Protein AF-A0A820KYX3-F1 (afdb_monomer_lite)

Organism: NCBI:txid392030

pLDDT: mean 85.4, std 8.9, range [56.41, 93.69]

Sequence (95 aa):
MKQWKSPQSCNSDEVINNIAYNNETLALIIENETNNKKRIEIRSLSTFDPLWSTSFNAAYHFTPWNNRVCVLKYNEWLVIDYGDSRLFHVSKDGQ

Foldseek 3Di:
DPDDDDDDDDDPQKDWLEWDDDDQKIWTWIAGPPQQKIKIFIAGNVPRHTQEMDMDHFAPPPPSNQWYWDADPPQWIWTARVRVRDIDIQHNNRD

Secondary structure (DSSP, 8-state):
--PPPPPP---TTEEEEEEEEETTEEEEEEEETTTTEEEEEEEETTT--EEEEEEEEPPS---TT--EEEEPGGG-EEEEETTTTEEEEE-TT--

Radius of gyration: 13.75 Å; chains: 1; bounding box: 30×38×38 Å

Structure (mmCIF, N/CA/C/O backbone):
data_AF-A0A820KYX3-F1
#
_entry.id   AF-A0A820KYX3-F1
#
loop_
_atom_site.group_PDB
_atom_site.id
_atom_site.type_symbol
_atom_site.label_atom_id
_atom_site.label_alt_id
_atom_site.label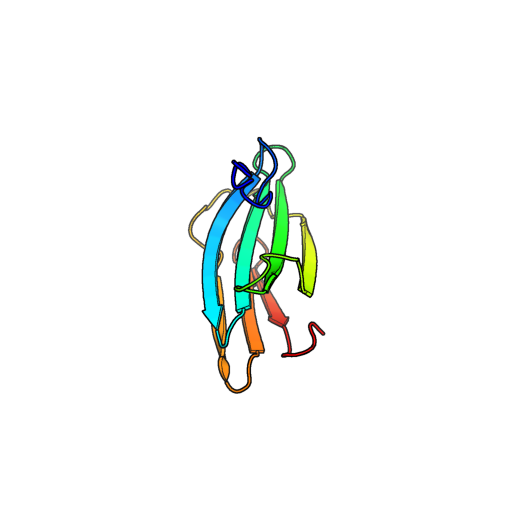_comp_id
_atom_site.label_asym_id
_atom_site.label_entity_id
_atom_site.label_seq_id
_atom_site.pdbx_PDB_ins_code
_atom_site.Cartn_x
_atom_site.Cartn_y
_atom_site.Cartn_z
_atom_site.occupancy
_atom_site.B_iso_or_equiv
_atom_site.auth_seq_id
_atom_site.auth_comp_id
_atom_site.auth_asym_id
_atom_site.auth_atom_id
_atom_site.pdbx_PDB_model_num
ATOM 1 N N . MET A 1 1 ? 0.569 26.654 21.664 1.00 58.22 1 MET A N 1
ATOM 2 C CA . MET A 1 1 ? -0.286 25.872 20.741 1.00 58.22 1 MET A CA 1
ATOM 3 C C . MET A 1 1 ? 0.485 24.633 20.311 1.00 58.22 1 MET A C 1
ATOM 5 O O . MET A 1 1 ? 1.654 24.777 19.976 1.00 58.22 1 MET A O 1
ATOM 9 N N . LYS A 1 2 ? -0.113 23.435 20.348 1.00 75.94 2 LYS A N 1
ATOM 10 C CA . LYS A 1 2 ? 0.481 22.247 19.709 1.00 75.94 2 LYS A CA 1
ATOM 11 C C . LYS A 1 2 ? 0.245 22.376 18.206 1.00 75.94 2 LYS A C 1
ATOM 13 O O . LYS A 1 2 ? -0.902 22.390 17.776 1.00 75.94 2 LYS A O 1
ATOM 18 N N . GLN A 1 3 ? 1.313 22.518 17.432 1.00 81.25 3 GLN A N 1
ATOM 19 C CA . GLN A 1 3 ? 1.225 22.495 15.978 1.00 81.25 3 GLN A CA 1
ATOM 20 C C . GLN A 1 3 ? 0.920 21.059 15.546 1.00 81.25 3 GLN A C 1
ATOM 22 O O . GLN A 1 3 ? 1.627 20.132 15.948 1.00 81.25 3 GLN A O 1
ATOM 27 N N . TRP A 1 4 ? -0.156 20.870 14.784 1.00 77.50 4 TRP A N 1
ATOM 28 C CA . TRP A 1 4 ? -0.459 19.572 14.196 1.00 77.50 4 TRP A CA 1
ATOM 29 C C . TRP A 1 4 ? 0.666 19.204 13.223 1.00 77.50 4 TRP A C 1
ATOM 31 O O . TRP A 1 4 ? 1.023 20.001 12.354 1.00 77.50 4 TRP A O 1
ATOM 41 N N . LYS A 1 5 ? 1.260 18.025 13.413 1.00 78.38 5 LYS A N 1
ATOM 42 C CA . LYS A 1 5 ? 2.246 17.458 12.493 1.00 78.38 5 LYS A CA 1
ATOM 43 C C . LYS A 1 5 ? 1.528 16.411 11.662 1.00 78.38 5 LYS A C 1
ATOM 45 O O . LYS A 1 5 ? 1.001 15.460 12.235 1.00 78.38 5 LYS A O 1
ATOM 50 N N . SER A 1 6 ? 1.517 16.595 10.343 1.00 78.31 6 SER A N 1
ATOM 51 C CA . SER A 1 6 ? 1.009 15.557 9.451 1.00 78.31 6 SER A CA 1
ATOM 52 C C . SER A 1 6 ? 1.826 14.288 9.666 1.00 78.31 6 SER A C 1
ATOM 54 O O . SER A 1 6 ? 3.059 14.374 9.678 1.00 78.31 6 SER A O 1
ATOM 56 N N . PRO A 1 7 ? 1.182 13.126 9.829 1.00 80.88 7 PRO A N 1
ATOM 57 C CA . PRO A 1 7 ? 1.905 11.871 9.794 1.00 80.88 7 PRO A CA 1
ATOM 58 C C . PRO A 1 7 ? 2.561 11.721 8.416 1.00 80.88 7 PRO A C 1
ATOM 60 O O . PRO A 1 7 ? 2.006 12.141 7.395 1.00 80.88 7 PRO A O 1
ATOM 63 N N . GLN A 1 8 ? 3.779 11.183 8.394 1.00 83.25 8 GLN A N 1
ATOM 64 C CA . GLN A 1 8 ? 4.525 11.002 7.154 1.00 83.25 8 GLN A CA 1
ATOM 65 C C . GLN A 1 8 ? 3.899 9.850 6.353 1.00 83.25 8 GLN A C 1
ATOM 67 O O . GLN A 1 8 ? 3.814 8.712 6.825 1.00 83.25 8 GLN A O 1
ATOM 72 N N . SER A 1 9 ? 3.421 10.155 5.148 1.00 83.31 9 SER A N 1
ATOM 73 C CA . SER A 1 9 ? 2.837 9.183 4.215 1.00 83.31 9 SER A CA 1
ATOM 74 C C . SER A 1 9 ? 3.873 8.639 3.231 1.00 83.31 9 SER A C 1
ATOM 76 O O . SER A 1 9 ? 3.952 7.430 3.043 1.00 83.31 9 SER A O 1
ATOM 78 N N . CYS A 1 10 ? 4.686 9.525 2.654 1.00 89.94 10 CYS A N 1
ATOM 79 C CA . CYS A 1 10 ? 5.629 9.230 1.579 1.00 89.94 10 CYS A CA 1
ATOM 80 C C . CYS A 1 10 ? 6.992 9.878 1.839 1.00 89.94 10 CYS A C 1
ATOM 82 O O . CYS A 1 10 ? 7.091 10.919 2.500 1.00 89.94 10 CYS A O 1
ATOM 84 N N . ASN A 1 11 ? 8.040 9.263 1.299 1.00 89.81 11 ASN A N 1
ATOM 85 C CA . ASN A 1 11 ? 9.323 9.923 1.071 1.00 89.81 11 ASN A CA 1
ATOM 86 C C . ASN A 1 11 ? 9.240 10.887 -0.125 1.00 89.81 11 ASN A C 1
ATOM 88 O O . ASN A 1 11 ? 8.254 10.911 -0.855 1.00 89.81 11 ASN A O 1
ATOM 92 N N . SER A 1 12 ? 10.272 11.709 -0.321 1.00 89.62 12 SER A N 1
ATOM 93 C CA . SER A 1 12 ? 10.302 12.735 -1.377 1.00 8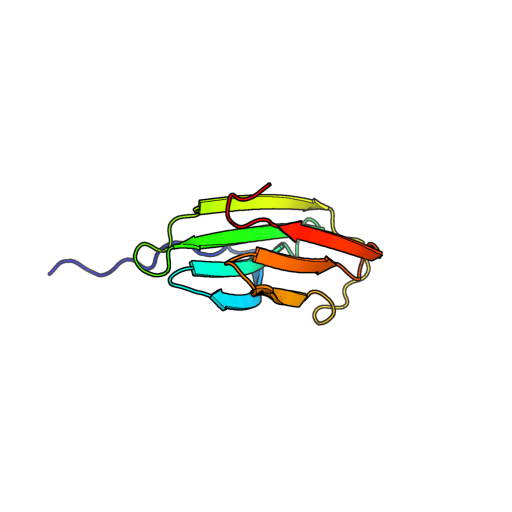9.62 12 SER A CA 1
ATOM 94 C C . SER A 1 12 ? 10.236 12.186 -2.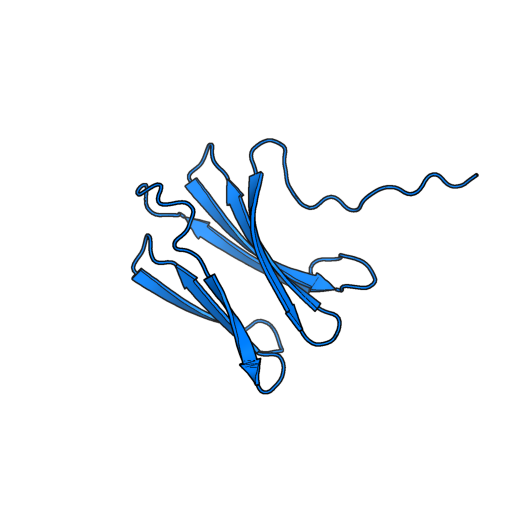805 1.00 89.62 12 SER A C 1
ATOM 96 O O . SER A 1 12 ? 9.918 12.928 -3.726 1.00 89.62 12 SER A O 1
ATOM 98 N N . ASP A 1 13 ? 10.584 10.916 -2.982 1.00 90.19 13 ASP A N 1
ATOM 99 C CA . ASP A 1 13 ? 10.594 10.166 -4.238 1.00 90.19 13 ASP A CA 1
ATOM 100 C C . ASP A 1 13 ? 9.425 9.173 -4.348 1.00 90.19 13 ASP A C 1
ATOM 102 O O . ASP A 1 13 ? 9.410 8.326 -5.242 1.00 90.19 13 ASP A O 1
ATOM 106 N N . GLU A 1 14 ? 8.466 9.259 -3.422 1.00 91.00 14 GLU A N 1
ATOM 107 C CA . GLU A 1 14 ? 7.302 8.388 -3.347 1.00 91.00 14 GLU A CA 1
ATOM 108 C C . GLU A 1 14 ? 6.004 9.142 -3.665 1.00 91.00 14 GLU A C 1
ATOM 110 O O . GLU A 1 14 ? 5.782 10.266 -3.211 1.00 91.00 14 GLU A O 1
ATOM 115 N N . VAL A 1 15 ? 5.106 8.476 -4.388 1.00 89.69 15 VAL A N 1
ATOM 116 C CA . VAL A 1 15 ? 3.774 8.978 -4.744 1.00 89.69 15 VAL A CA 1
ATOM 117 C C . VAL A 1 15 ? 2.701 7.964 -4.363 1.00 89.69 15 VAL A C 1
ATOM 119 O O . VAL A 1 15 ? 2.913 6.755 -4.442 1.00 89.69 15 VAL A O 1
ATOM 122 N N . ILE A 1 16 ? 1.529 8.446 -3.946 1.00 90.88 16 ILE A N 1
ATOM 123 C CA . ILE A 1 16 ? 0.370 7.584 -3.688 1.00 90.88 16 ILE A CA 1
ATOM 124 C C . ILE A 1 16 ? -0.446 7.471 -4.975 1.00 90.88 16 ILE A C 1
ATOM 126 O O . ILE A 1 16 ? -1.112 8.426 -5.372 1.00 90.88 16 ILE A O 1
ATOM 130 N N . ASN A 1 17 ? -0.442 6.293 -5.593 1.00 87.50 17 ASN A N 1
ATOM 131 C CA . ASN A 1 17 ? -1.156 6.044 -6.848 1.00 87.50 17 ASN A CA 1
ATOM 132 C C . ASN A 1 17 ? -2.575 5.510 -6.641 1.00 87.50 17 ASN A C 1
ATOM 134 O O . ASN A 1 17 ? -3.417 5.596 -7.539 1.00 87.50 17 ASN A O 1
ATOM 138 N N . ASN A 1 18 ? -2.870 4.949 -5.467 1.00 89.75 18 ASN A N 1
ATOM 139 C CA . ASN A 1 18 ? -4.212 4.481 -5.149 1.00 89.75 18 ASN A CA 1
ATOM 140 C C . ASN A 1 18 ? -4.510 4.556 -3.652 1.00 89.75 18 ASN A C 1
ATOM 142 O O . ASN A 1 18 ? -3.628 4.297 -2.832 1.00 89.75 18 ASN A O 1
ATOM 146 N N . ILE A 1 19 ? -5.760 4.884 -3.320 1.00 91.94 19 ILE A N 1
ATOM 147 C CA . ILE A 1 19 ? -6.280 4.949 -1.953 1.00 91.94 19 ILE A CA 1
ATOM 148 C C . ILE A 1 19 ? -7.661 4.303 -1.938 1.00 91.94 19 ILE A C 1
ATOM 150 O O . ILE A 1 19 ? -8.517 4.657 -2.752 1.00 91.94 19 ILE A O 1
ATOM 154 N N . ALA A 1 20 ? -7.899 3.413 -0.980 1.00 92.56 20 ALA A N 1
ATOM 155 C CA . ALA A 1 20 ? -9.224 2.879 -0.693 1.00 92.56 20 ALA A CA 1
ATOM 156 C C . ALA A 1 20 ? -9.493 2.885 0.816 1.00 92.56 20 ALA A C 1
ATOM 158 O O . ALA A 1 20 ? -8.622 2.544 1.612 1.00 92.56 20 ALA A O 1
ATOM 159 N N . TYR A 1 21 ? -10.708 3.271 1.208 1.00 92.88 21 TYR A N 1
ATOM 160 C CA . TYR A 1 21 ? -11.164 3.250 2.599 1.00 92.88 21 TYR A CA 1
ATOM 161 C C . TYR A 1 21 ? -12.011 2.011 2.873 1.00 92.88 21 TYR A C 1
ATOM 163 O O . TYR A 1 21 ? -12.858 1.643 2.057 1.00 92.88 21 TYR A O 1
ATOM 171 N N . ASN A 1 22 ? -11.823 1.421 4.051 1.00 92.25 22 ASN A N 1
ATOM 172 C CA . ASN A 1 22 ? -12.701 0.390 4.576 1.00 92.25 22 ASN A CA 1
ATOM 173 C C . ASN A 1 22 ? -12.625 0.334 6.103 1.00 92.25 22 ASN A C 1
ATOM 175 O O . ASN A 1 22 ? -11.544 0.135 6.652 1.00 92.25 22 ASN A O 1
ATOM 179 N N . ASN A 1 23 ? -13.769 0.471 6.775 1.00 92.00 23 ASN A N 1
ATOM 180 C CA . ASN A 1 23 ? -13.939 0.213 8.207 1.00 92.00 23 ASN A CA 1
ATOM 181 C C . ASN A 1 23 ? -12.776 0.725 9.087 1.00 92.00 23 ASN A C 1
ATOM 183 O O . ASN A 1 23 ? -12.059 -0.061 9.705 1.00 92.00 23 ASN A O 1
ATOM 187 N N . GLU A 1 24 ? -12.578 2.047 9.109 1.00 93.69 24 GLU A N 1
ATOM 188 C CA . GLU A 1 24 ? -11.521 2.732 9.878 1.00 93.69 24 GLU A CA 1
ATOM 189 C C . GLU A 1 24 ? -10.078 2.432 9.451 1.00 93.69 24 GLU A C 1
ATOM 191 O O . GLU A 1 24 ? -9.130 2.751 10.171 1.00 93.69 24 GLU A O 1
ATOM 196 N N . THR A 1 25 ? -9.887 1.880 8.255 1.00 92.88 25 THR A N 1
ATOM 197 C CA . THR A 1 25 ? -8.566 1.660 7.664 1.00 92.88 25 THR A CA 1
ATOM 198 C C . THR A 1 25 ? -8.474 2.223 6.249 1.00 92.88 25 THR A C 1
ATOM 200 O O . THR A 1 25 ? -9.475 2.367 5.540 1.00 92.88 25 THR A O 1
ATOM 203 N N . LEU A 1 26 ? -7.255 2.573 5.848 1.00 92.94 26 LEU A N 1
ATOM 204 C CA . LEU A 1 26 ? -6.911 3.046 4.513 1.00 92.94 26 LEU A CA 1
ATOM 205 C C . LEU A 1 26 ? -5.897 2.094 3.894 1.00 92.94 26 LEU A C 1
ATOM 207 O O . LEU A 1 26 ? -4.825 1.898 4.460 1.00 92.94 26 LEU A O 1
ATOM 211 N N . ALA A 1 27 ? -6.209 1.556 2.722 1.00 92.25 27 ALA A N 1
ATOM 212 C CA . ALA A 1 27 ? -5.237 0.870 1.891 1.00 92.25 27 ALA A CA 1
ATOM 213 C C . ALA A 1 27 ? -4.616 1.861 0.903 1.00 92.25 27 ALA A C 1
ATOM 215 O O . ALA A 1 27 ? -5.332 2.586 0.207 1.00 92.25 27 ALA A O 1
ATOM 216 N N . LEU A 1 28 ? -3.288 1.886 0.848 1.00 92.69 28 LEU A N 1
ATOM 217 C CA . LEU A 1 28 ? -2.485 2.777 0.022 1.00 92.69 28 LEU A CA 1
ATOM 218 C C . LEU A 1 28 ? -1.591 1.946 -0.897 1.00 92.69 28 LEU A C 1
ATOM 220 O O . LEU A 1 28 ? -0.947 0.999 -0.444 1.00 92.69 28 LEU A O 1
ATOM 224 N N . ILE A 1 29 ? -1.511 2.335 -2.167 1.00 91.31 29 ILE A N 1
ATOM 225 C CA . ILE A 1 29 ? -0.450 1.890 -3.077 1.00 91.31 29 ILE A CA 1
ATOM 226 C C . ILE A 1 29 ? 0.505 3.064 -3.258 1.00 91.31 29 ILE A C 1
ATOM 228 O O . ILE A 1 29 ? 0.122 4.095 -3.813 1.00 91.31 29 ILE A O 1
ATOM 232 N N . ILE A 1 30 ? 1.727 2.895 -2.764 1.00 91.62 30 ILE A N 1
ATOM 233 C CA . ILE A 1 30 ? 2.801 3.882 -2.794 1.00 91.62 30 ILE A CA 1
ATOM 234 C C . ILE A 1 30 ? 3.858 3.398 -3.780 1.00 91.62 30 ILE A C 1
ATOM 236 O O . ILE A 1 30 ? 4.302 2.251 -3.707 1.00 91.62 30 ILE A O 1
ATOM 240 N N . GLU A 1 31 ? 4.274 4.260 -4.694 1.00 89.12 31 GLU A N 1
ATOM 241 C CA . GLU A 1 31 ? 5.293 3.946 -5.691 1.00 89.12 31 GLU A CA 1
ATOM 242 C C . GLU A 1 31 ? 6.484 4.866 -5.531 1.00 89.12 31 GLU A C 1
ATOM 244 O O . GLU A 1 31 ? 6.318 6.059 -5.306 1.00 89.12 31 GLU A O 1
ATOM 249 N N . ASN A 1 32 ? 7.677 4.300 -5.653 1.00 89.44 32 ASN A N 1
ATOM 250 C CA . ASN A 1 32 ? 8.921 5.037 -5.665 1.00 89.44 32 ASN A CA 1
ATOM 251 C C . ASN A 1 32 ? 9.406 5.185 -7.108 1.00 89.44 32 ASN A C 1
ATOM 253 O O . ASN A 1 32 ? 9.760 4.198 -7.762 1.00 89.44 32 ASN A O 1
ATOM 257 N N . GLU A 1 33 ? 9.445 6.425 -7.587 1.00 81.38 33 GLU A N 1
ATOM 258 C CA . GLU A 1 33 ? 9.758 6.736 -8.984 1.00 81.38 33 GLU A CA 1
ATOM 259 C C . GLU A 1 33 ? 11.245 6.545 -9.322 1.00 81.38 33 GLU A C 1
ATOM 261 O O . GLU A 1 33 ? 11.601 6.397 -10.489 1.00 81.38 33 GLU A O 1
ATOM 266 N N . THR A 1 34 ? 12.129 6.523 -8.319 1.00 86.12 34 THR A N 1
ATOM 267 C CA . THR A 1 34 ? 13.583 6.465 -8.545 1.00 86.12 34 THR A CA 1
ATOM 268 C C . THR A 1 34 ? 14.127 5.044 -8.591 1.00 86.12 34 THR A C 1
ATOM 270 O O . THR A 1 34 ? 15.085 4.773 -9.317 1.00 86.12 34 THR A O 1
ATOM 273 N N . ASN A 1 35 ? 13.540 4.123 -7.823 1.00 87.06 35 ASN A N 1
ATOM 274 C CA . ASN A 1 35 ? 14.069 2.768 -7.650 1.00 87.06 35 ASN A CA 1
ATOM 275 C C . ASN A 1 35 ? 13.102 1.653 -8.068 1.00 87.06 35 ASN A C 1
ATOM 277 O O . ASN A 1 35 ? 13.409 0.480 -7.845 1.00 87.06 35 ASN A O 1
ATOM 281 N N . ASN A 1 36 ? 11.969 2.002 -8.688 1.00 84.25 36 ASN A N 1
ATOM 282 C CA . ASN A 1 36 ? 10.946 1.060 -9.143 1.00 84.25 36 ASN A CA 1
ATOM 283 C C . ASN A 1 36 ? 10.459 0.124 -8.027 1.00 84.25 36 ASN A C 1
ATOM 285 O O . ASN A 1 36 ? 10.229 -1.063 -8.259 1.00 84.25 36 ASN A O 1
ATOM 289 N N . LYS A 1 37 ? 10.316 0.624 -6.798 1.00 88.62 37 LYS A N 1
ATOM 290 C CA . LYS A 1 37 ? 9.674 -0.128 -5.716 1.00 88.62 37 LYS A CA 1
ATOM 291 C C . LYS A 1 37 ? 8.236 0.313 -5.550 1.00 88.62 37 LYS A C 1
ATOM 293 O O . LYS A 1 37 ? 7.922 1.499 -5.581 1.00 88.62 37 LYS A O 1
ATOM 298 N N . LYS A 1 38 ? 7.375 -0.662 -5.303 1.00 88.94 38 LYS A N 1
ATOM 299 C CA . LYS A 1 38 ? 6.006 -0.458 -4.850 1.00 88.94 38 LYS A CA 1
ATOM 300 C C . LYS A 1 38 ? 5.904 -0.922 -3.412 1.00 88.94 38 LYS A C 1
ATOM 302 O O . LYS A 1 38 ? 6.480 -1.946 -3.037 1.00 88.94 38 LYS A O 1
ATOM 307 N N . ARG A 1 39 ? 5.155 -0.177 -2.614 1.00 91.12 39 ARG A N 1
ATOM 308 C CA . ARG A 1 39 ? 4.778 -0.545 -1.258 1.00 91.12 39 ARG A CA 1
ATOM 309 C C . ARG A 1 39 ? 3.270 -0.449 -1.140 1.00 91.12 39 ARG A C 1
ATOM 311 O O . ARG A 1 39 ? 2.674 0.562 -1.496 1.00 91.12 39 ARG A O 1
ATOM 318 N N . ILE A 1 40 ? 2.659 -1.514 -0.648 1.00 90.12 40 ILE A N 1
ATOM 319 C CA . ILE A 1 40 ? 1.263 -1.490 -0.228 1.00 90.12 40 ILE A CA 1
ATOM 320 C C . ILE A 1 40 ? 1.273 -1.295 1.278 1.00 90.12 40 ILE A C 1
ATOM 322 O O . ILE A 1 40 ? 2.069 -1.919 1.985 1.00 90.12 40 ILE A O 1
ATOM 326 N N . GLU A 1 41 ? 0.395 -0.436 1.767 1.00 92.69 41 GLU A N 1
ATOM 327 C CA . GLU A 1 41 ? 0.202 -0.230 3.194 1.00 92.69 41 GLU A CA 1
ATOM 328 C C . GLU A 1 41 ? -1.274 -0.250 3.540 1.00 92.69 41 GLU A C 1
ATOM 330 O O . GLU A 1 41 ? -2.093 0.321 2.824 1.00 92.69 41 GLU A O 1
ATOM 335 N N . ILE A 1 42 ? -1.597 -0.858 4.674 1.00 91.50 42 ILE A N 1
ATOM 336 C CA . ILE A 1 42 ? -2.877 -0.671 5.346 1.00 91.50 42 ILE A CA 1
ATOM 337 C C . ILE A 1 42 ? -2.590 0.165 6.584 1.00 91.50 42 ILE A C 1
ATOM 339 O O . ILE A 1 42 ? -1.756 -0.212 7.408 1.00 91.50 42 ILE A O 1
ATOM 343 N N . ARG A 1 43 ? -3.261 1.307 6.715 1.00 92.56 43 ARG A N 1
ATOM 344 C CA . ARG A 1 43 ? -3.091 2.251 7.824 1.00 92.56 43 ARG A CA 1
ATOM 345 C C . ARG A 1 43 ? -4.380 2.416 8.614 1.00 92.56 43 ARG A C 1
ATOM 347 O O . ARG A 1 43 ? -5.469 2.364 8.047 1.00 92.56 43 ARG A O 1
ATOM 354 N N . SER A 1 44 ? -4.253 2.672 9.911 1.00 92.19 44 SER A N 1
ATOM 355 C CA . SER A 1 44 ? -5.365 3.131 10.753 1.00 92.19 44 SER A CA 1
ATOM 356 C C . SER A 1 44 ? -5.835 4.509 10.283 1.00 92.19 44 SER A C 1
ATOM 358 O O . SER A 1 44 ? -5.010 5.396 10.099 1.00 92.19 44 SER A O 1
ATOM 360 N N . LEU A 1 45 ? -7.138 4.744 10.122 1.00 91.56 45 LEU A N 1
ATOM 361 C CA . LEU A 1 45 ? -7.644 6.077 9.767 1.00 91.56 45 LEU A CA 1
ATOM 362 C C . LEU A 1 45 ? -7.432 7.088 10.906 1.00 91.56 45 LEU A C 1
ATOM 364 O O . LEU A 1 45 ? -7.162 8.260 10.655 1.00 91.56 45 LEU A O 1
ATOM 368 N N . SER A 1 46 ? -7.543 6.635 12.157 1.00 92.00 46 SER A N 1
ATOM 369 C CA . SER A 1 46 ? -7.516 7.511 13.335 1.00 92.00 46 SER A CA 1
ATOM 370 C C . SER A 1 46 ? -6.112 7.987 13.709 1.00 92.00 46 SER A C 1
ATOM 372 O O . SER A 1 46 ? -5.942 9.141 14.103 1.00 92.00 46 SER A O 1
ATOM 374 N N . THR A 1 47 ? -5.106 7.118 13.580 1.00 91.19 47 THR A N 1
ATOM 375 C CA . THR A 1 47 ? -3.711 7.436 13.935 1.00 91.19 47 THR A CA 1
ATOM 376 C C . THR A 1 47 ? -2.804 7.585 12.722 1.00 91.19 47 THR A C 1
ATOM 378 O O . THR A 1 47 ? -1.746 8.199 12.823 1.00 91.19 47 THR A O 1
ATOM 381 N N . PHE A 1 48 ? -3.227 7.066 11.567 1.00 91.06 48 PHE A N 1
ATOM 382 C CA . PHE A 1 48 ? -2.424 6.959 10.349 1.00 91.06 48 PHE A CA 1
ATOM 383 C C . PHE A 1 48 ? -1.172 6.081 10.486 1.00 91.06 48 PHE A C 1
ATOM 385 O O . PHE A 1 48 ? -0.306 6.090 9.606 1.00 91.06 48 PHE A O 1
ATOM 392 N N . ASP A 1 49 ? -1.097 5.289 11.558 1.00 91.44 49 ASP A N 1
ATOM 393 C CA . ASP A 1 49 ? -0.035 4.310 11.756 1.00 91.44 49 ASP A CA 1
ATOM 394 C C . ASP A 1 49 ? -0.215 3.123 10.797 1.00 91.44 49 ASP A C 1
ATOM 396 O O . ASP A 1 49 ? -1.354 2.702 10.544 1.00 91.44 49 ASP A O 1
ATOM 400 N N . PRO A 1 50 ? 0.886 2.553 10.274 1.00 90.69 50 PRO A N 1
ATOM 401 C CA . PRO A 1 50 ? 0.834 1.347 9.463 1.00 90.69 50 PRO A CA 1
ATOM 402 C C . PRO A 1 50 ? 0.430 0.143 10.321 1.00 90.69 50 PRO A C 1
ATOM 404 O O . PRO A 1 50 ? 1.099 -0.203 11.291 1.00 90.69 50 PRO A O 1
ATOM 407 N N . LEU A 1 51 ? -0.666 -0.506 9.935 1.00 90.12 51 LEU A N 1
ATOM 408 C CA . LEU A 1 51 ? -1.127 -1.779 10.492 1.00 90.12 51 LEU A CA 1
ATOM 409 C C . LEU A 1 51 ? -0.475 -2.956 9.763 1.00 90.12 51 LEU A C 1
ATOM 411 O O . LEU A 1 51 ? -0.169 -3.977 10.370 1.00 90.12 51 LEU A O 1
ATOM 415 N N . TRP A 1 52 ? -0.248 -2.795 8.459 1.00 89.56 52 TRP A N 1
ATOM 416 C CA . TRP A 1 52 ? 0.414 -3.781 7.617 1.00 89.56 52 TRP A CA 1
ATOM 417 C C . TRP A 1 52 ? 1.135 -3.106 6.454 1.00 89.56 52 TRP A C 1
ATOM 419 O O . TRP A 1 52 ? 0.688 -2.072 5.951 1.00 89.56 52 TRP A O 1
ATOM 429 N N . SER A 1 53 ? 2.234 -3.706 6.000 1.00 90.81 53 SER A N 1
ATOM 430 C CA . SER A 1 53 ? 2.918 -3.275 4.790 1.00 90.81 53 SER A CA 1
ATOM 431 C C . SER A 1 53 ? 3.627 -4.431 4.097 1.00 90.81 53 SER A C 1
ATOM 433 O O . SER A 1 53 ? 4.208 -5.298 4.748 1.00 90.81 53 SER A O 1
ATOM 435 N N . THR A 1 54 ? 3.641 -4.393 2.768 1.00 87.88 54 THR A N 1
ATOM 436 C CA . THR A 1 54 ? 4.531 -5.214 1.948 1.00 87.88 54 THR A CA 1
ATOM 437 C C . THR A 1 54 ? 5.171 -4.364 0.865 1.00 87.88 54 THR A C 1
ATOM 439 O O . THR A 1 54 ? 4.585 -3.383 0.407 1.00 87.88 54 THR A O 1
ATOM 442 N N . SER A 1 55 ? 6.380 -4.728 0.450 1.00 90.25 55 SER A N 1
ATOM 443 C CA . SER A 1 55 ? 7.106 -4.050 -0.623 1.00 90.25 55 SER A CA 1
ATOM 444 C C . SER A 1 55 ? 7.566 -5.050 -1.669 1.00 90.25 55 SER A C 1
ATOM 446 O O . SER A 1 55 ? 7.998 -6.153 -1.340 1.00 90.25 55 SER A O 1
ATOM 448 N N . PHE A 1 56 ? 7.512 -4.651 -2.931 1.00 86.19 56 PHE A N 1
ATOM 449 C CA . PHE A 1 56 ? 7.954 -5.463 -4.056 1.00 86.19 56 PHE A CA 1
ATOM 450 C C . PHE A 1 56 ? 8.552 -4.583 -5.147 1.00 86.19 56 PHE A C 1
ATOM 452 O O . PHE A 1 56 ? 8.280 -3.384 -5.241 1.00 86.19 56 PHE A O 1
ATOM 459 N N . ASN A 1 57 ? 9.403 -5.192 -5.966 1.00 87.31 57 ASN A N 1
ATOM 460 C CA . ASN A 1 57 ? 9.920 -4.537 -7.157 1.00 87.31 57 ASN A CA 1
ATOM 461 C C . ASN A 1 57 ? 8.790 -4.444 -8.183 1.00 87.31 57 ASN A C 1
ATOM 463 O O . ASN A 1 57 ? 8.075 -5.423 -8.398 1.00 87.31 57 ASN A O 1
ATOM 467 N N . ALA A 1 58 ? 8.647 -3.277 -8.794 1.00 76.69 58 ALA A N 1
ATOM 468 C CA . ALA A 1 58 ? 7.755 -3.038 -9.908 1.00 76.69 58 ALA A CA 1
ATOM 469 C C . ALA A 1 58 ? 8.453 -3.371 -11.226 1.00 76.69 58 ALA A C 1
ATOM 471 O O . ALA A 1 58 ? 9.635 -3.061 -11.412 1.00 76.69 58 ALA A O 1
ATOM 472 N N . ALA A 1 59 ? 7.700 -3.923 -12.176 1.00 73.44 59 ALA A N 1
ATOM 473 C CA . ALA A 1 59 ? 8.116 -3.927 -13.570 1.00 73.44 59 ALA A CA 1
ATOM 474 C C . ALA A 1 59 ? 8.421 -2.499 -14.048 1.00 73.44 59 ALA A C 1
ATOM 476 O O . ALA A 1 59 ? 7.701 -1.554 -13.733 1.00 73.44 59 ALA A O 1
ATOM 477 N N . TYR A 1 60 ? 9.439 -2.369 -14.900 1.00 64.88 60 TYR A N 1
ATOM 478 C CA . TYR A 1 60 ? 9.880 -1.103 -15.501 1.00 64.88 60 TYR A CA 1
ATOM 479 C C . TYR A 1 60 ? 8.809 -0.436 -16.394 1.00 64.88 60 TYR A C 1
ATOM 481 O O . TY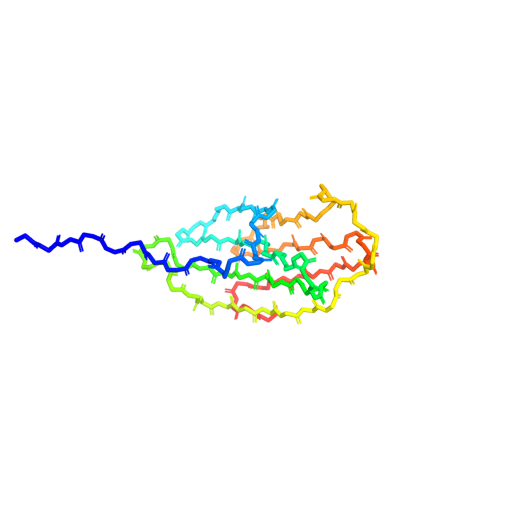R A 1 60 ? 8.989 0.679 -16.882 1.00 64.88 60 TYR A O 1
ATOM 489 N N . HIS A 1 61 ? 7.683 -1.114 -16.642 1.00 59.78 61 HIS A N 1
ATOM 490 C CA . HIS A 1 61 ? 6.578 -0.596 -17.436 1.00 59.78 61 HIS A CA 1
ATOM 491 C C . HIS A 1 61 ? 5.749 0.397 -16.613 1.00 59.78 61 HIS A C 1
ATOM 493 O O . HIS A 1 61 ? 4.772 0.056 -15.948 1.00 59.78 61 HIS A O 1
ATOM 499 N N . PHE A 1 62 ? 6.193 1.650 -16.692 1.00 57.06 62 PHE A N 1
ATOM 500 C CA . PHE A 1 62 ? 5.605 2.867 -16.136 1.00 57.06 62 PHE A CA 1
ATOM 501 C C . PHE A 1 62 ? 4.228 3.164 -16.757 1.00 57.06 62 PHE A C 1
ATOM 503 O O . PHE A 1 62 ? 4.045 4.085 -17.549 1.00 57.06 62 PHE A O 1
ATOM 510 N N . THR A 1 63 ? 3.226 2.359 -16.428 1.00 60.44 63 THR A N 1
ATOM 511 C CA . THR A 1 63 ? 1.823 2.717 -16.661 1.00 60.44 63 THR A CA 1
ATOM 512 C C . THR A 1 63 ? 1.202 3.079 -15.313 1.00 60.44 63 THR A C 1
ATOM 514 O O . THR A 1 63 ? 0.759 2.177 -14.597 1.00 60.44 63 THR A O 1
ATOM 517 N N . PRO A 1 64 ? 1.182 4.376 -14.944 1.00 56.41 64 PRO A N 1
ATOM 518 C CA . PRO A 1 64 ? 0.859 4.846 -13.590 1.00 56.41 64 PRO A CA 1
ATOM 519 C C . PRO A 1 64 ? -0.593 4.593 -13.146 1.00 56.41 64 PRO A C 1
ATOM 521 O O . PRO A 1 64 ? -0.940 4.840 -11.997 1.00 56.41 64 PRO A O 1
ATOM 524 N N . TRP A 1 65 ? -1.463 4.081 -14.023 1.00 60.62 65 TRP A N 1
ATOM 525 C CA . TRP A 1 65 ? -2.902 3.941 -13.747 1.00 60.62 65 TRP A CA 1
ATOM 526 C C . TRP A 1 65 ? -3.403 2.514 -13.617 1.00 60.62 65 TRP A C 1
ATOM 528 O O . TRP A 1 65 ? -4.613 2.294 -13.476 1.00 60.62 65 TRP A O 1
ATOM 538 N N . ASN A 1 66 ? -2.496 1.545 -13.674 1.00 72.44 66 ASN A N 1
ATOM 539 C CA . ASN A 1 66 ? -2.931 0.166 -13.736 1.00 72.44 66 ASN A CA 1
ATOM 540 C C . ASN A 1 66 ? -3.058 -0.445 -12.338 1.00 72.44 66 ASN A C 1
ATOM 542 O O . ASN A 1 66 ? -3.936 -1.268 -12.136 1.00 72.44 66 ASN A O 1
ATOM 546 N N . ASN A 1 67 ? -2.318 0.008 -11.324 1.00 81.06 67 ASN A N 1
ATOM 547 C CA . ASN A 1 67 ? -2.427 -0.615 -10.002 1.00 81.06 67 ASN A CA 1
ATOM 548 C C . ASN A 1 67 ? -3.715 -0.193 -9.289 1.00 81.06 67 ASN A C 1
ATOM 550 O O . ASN A 1 67 ? -4.060 0.989 -9.218 1.00 81.06 67 ASN A O 1
ATOM 554 N N . ARG A 1 68 ? -4.451 -1.174 -8.768 1.00 87.38 68 ARG A N 1
ATOM 555 C CA . ARG A 1 68 ? -5.732 -0.959 -8.085 1.00 87.38 68 ARG A CA 1
ATOM 556 C C . ARG A 1 68 ? -5.717 -1.682 -6.756 1.00 87.38 68 ARG A C 1
ATOM 558 O O . ARG A 1 68 ? -5.278 -2.826 -6.696 1.00 87.38 68 ARG A O 1
ATOM 565 N N . VAL A 1 69 ? -6.249 -1.037 -5.725 1.00 89.69 69 VAL A N 1
ATOM 566 C CA . VAL A 1 69 ? -6.695 -1.734 -4.523 1.00 89.69 69 VAL A CA 1
ATOM 567 C C . VAL A 1 69 ? -8.218 -1.722 -4.492 1.00 89.69 69 VAL A C 1
ATOM 569 O O . VAL A 1 69 ? -8.859 -0.695 -4.720 1.00 89.69 69 VAL A O 1
ATOM 572 N N . CYS A 1 70 ? -8.807 -2.888 -4.269 1.00 89.62 70 CYS A N 1
ATOM 573 C CA . CYS A 1 70 ? -10.243 -3.075 -4.164 1.00 89.62 70 CYS A CA 1
ATOM 574 C C . CYS A 1 70 ? -10.586 -3.592 -2.773 1.00 89.62 70 CYS A C 1
ATOM 576 O O . CYS A 1 70 ? -9.909 -4.469 -2.239 1.00 89.62 70 CYS A O 1
ATOM 578 N N . VAL A 1 71 ? -11.667 -3.060 -2.216 1.00 90.88 71 VAL A N 1
ATOM 579 C CA . VAL A 1 71 ? -12.243 -3.542 -0.964 1.00 90.88 71 VAL A CA 1
ATOM 580 C C . VAL A 1 71 ? -13.051 -4.803 -1.250 1.00 90.88 71 VAL A C 1
ATOM 582 O O . VAL A 1 71 ? -13.910 -4.805 -2.135 1.00 90.88 71 VAL A O 1
ATOM 585 N N . LEU A 1 72 ? -12.800 -5.862 -0.490 1.00 89.12 72 LEU A N 1
ATOM 586 C CA . LEU A 1 72 ? -13.621 -7.067 -0.465 1.00 89.12 72 LEU A CA 1
ATOM 587 C C . LEU A 1 72 ? -14.492 -7.087 0.803 1.00 89.12 72 LEU A C 1
ATOM 589 O O . LEU A 1 72 ? -14.384 -6.235 1.688 1.00 89.12 72 LEU A O 1
ATOM 593 N N . LYS A 1 73 ? -15.398 -8.068 0.901 1.00 88.56 73 LYS A N 1
ATOM 594 C CA . LYS A 1 73 ? -16.169 -8.288 2.136 1.00 88.56 73 LYS A CA 1
ATOM 595 C C . LYS A 1 73 ? -15.226 -8.642 3.296 1.00 88.56 73 LYS A C 1
ATOM 597 O O . LYS A 1 73 ? -14.127 -9.129 3.081 1.00 88.56 73 LYS A O 1
ATOM 602 N N . TYR A 1 74 ? -15.695 -8.429 4.527 1.00 89.06 74 TYR A N 1
ATOM 603 C CA . TYR A 1 74 ? -15.003 -8.851 5.756 1.00 89.06 74 TYR A CA 1
ATOM 604 C C . TYR A 1 74 ? -13.614 -8.230 5.983 1.00 89.06 74 TYR A C 1
ATOM 606 O O . TYR A 1 74 ? -12.755 -8.859 6.590 1.00 89.06 74 TYR A O 1
ATOM 614 N N . ASN A 1 75 ? -13.425 -6.973 5.574 1.00 87.50 75 ASN A N 1
ATOM 615 C CA . ASN A 1 75 ? -12.180 -6.216 5.768 1.00 87.50 75 ASN A CA 1
ATOM 616 C C . ASN A 1 75 ? -10.960 -6.766 5.023 1.00 87.50 75 ASN A C 1
ATOM 618 O O . ASN A 1 75 ? -9.827 -6.543 5.435 1.00 87.50 75 ASN A O 1
ATOM 622 N N . GLU A 1 76 ? -11.199 -7.444 3.908 1.00 91.44 76 GLU A N 1
ATOM 623 C CA . GLU A 1 76 ? -10.149 -7.950 3.033 1.00 91.44 76 GLU A CA 1
ATOM 624 C C . GLU A 1 76 ? -9.930 -7.034 1.828 1.00 91.44 76 GLU A C 1
ATOM 626 O O . GLU A 1 76 ? -10.773 -6.194 1.486 1.00 91.44 76 GLU A O 1
ATOM 631 N N . TRP A 1 77 ? -8.801 -7.227 1.155 1.00 91.12 77 TRP A N 1
ATOM 632 C CA . TRP A 1 77 ? -8.378 -6.389 0.043 1.00 91.12 77 TRP A CA 1
ATOM 633 C C . TRP A 1 77 ? -7.854 -7.221 -1.110 1.00 91.12 77 TRP A C 1
ATOM 635 O O . TRP A 1 77 ? -7.184 -8.234 -0.919 1.00 91.12 77 TRP A O 1
ATOM 645 N N . LEU A 1 78 ? -8.120 -6.750 -2.320 1.00 91.75 78 LEU A N 1
ATOM 646 C CA . LEU A 1 78 ? -7.508 -7.271 -3.529 1.00 91.75 78 LEU A CA 1
ATOM 647 C C . LEU A 1 78 ? -6.618 -6.195 -4.127 1.00 91.75 78 LEU A C 1
ATOM 649 O O . LEU A 1 78 ? -7.110 -5.126 -4.490 1.00 91.75 78 LEU A O 1
ATOM 653 N N . VAL A 1 79 ? -5.326 -6.470 -4.240 1.00 89.56 79 VAL A N 1
ATOM 654 C CA . VAL A 1 79 ? -4.383 -5.581 -4.911 1.00 89.56 79 VAL A CA 1
AT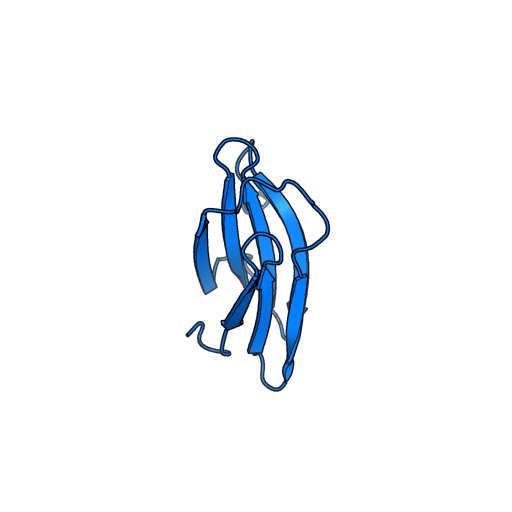OM 655 C C . VAL A 1 79 ? -3.986 -6.186 -6.241 1.00 89.56 79 VAL A C 1
ATOM 657 O O . VAL A 1 79 ? -3.529 -7.324 -6.320 1.00 89.56 79 VAL A O 1
ATOM 660 N N . ILE A 1 80 ? -4.178 -5.404 -7.292 1.00 88.69 80 ILE A N 1
ATOM 661 C CA . ILE A 1 80 ? -3.869 -5.786 -8.660 1.00 88.69 80 ILE A CA 1
ATOM 662 C C . ILE A 1 80 ? -2.636 -4.997 -9.077 1.00 88.69 80 ILE A C 1
ATOM 664 O O . ILE A 1 80 ? -2.697 -3.770 -9.172 1.00 88.69 80 ILE A O 1
ATOM 668 N N . ASP A 1 81 ? -1.532 -5.698 -9.321 1.00 84.94 81 ASP A N 1
ATOM 669 C CA . ASP A 1 81 ? -0.323 -5.138 -9.920 1.00 84.94 81 ASP A CA 1
ATOM 670 C C . ASP A 1 81 ? -0.235 -5.597 -11.372 1.00 84.94 81 ASP A C 1
ATOM 672 O O . ASP A 1 81 ? 0.232 -6.693 -11.686 1.00 84.94 81 ASP A O 1
ATOM 676 N N . TYR A 1 82 ? -0.707 -4.748 -12.277 1.00 79.44 82 TYR A N 1
ATOM 677 C CA . TYR A 1 82 ? -0.715 -5.071 -13.703 1.00 79.44 82 TYR A CA 1
ATOM 678 C C . TYR A 1 82 ? 0.689 -5.111 -14.295 1.00 79.44 82 TYR A C 1
ATOM 680 O O . TYR A 1 82 ? 0.897 -5.829 -15.268 1.00 79.44 82 TYR A O 1
ATOM 688 N N . GLY A 1 83 ? 1.637 -4.352 -13.731 1.00 77.81 83 GLY A N 1
ATOM 689 C CA . GLY A 1 83 ? 2.993 -4.260 -14.273 1.00 77.81 83 GLY A CA 1
ATOM 690 C C . GLY A 1 83 ? 3.673 -5.624 -14.318 1.00 77.81 83 GLY A C 1
ATOM 691 O O . GLY A 1 83 ? 4.287 -5.973 -15.320 1.00 77.81 83 GLY A O 1
ATOM 692 N N . ASP A 1 84 ? 3.484 -6.415 -13.264 1.00 80.38 84 ASP A N 1
ATOM 693 C CA . ASP A 1 84 ? 4.017 -7.773 -13.154 1.00 80.38 84 ASP A CA 1
ATOM 694 C C . ASP A 1 84 ? 2.950 -8.870 -13.319 1.00 80.38 84 ASP A C 1
ATOM 696 O O . ASP A 1 84 ? 3.232 -10.045 -13.084 1.00 80.38 84 ASP A O 1
ATOM 700 N N . SER A 1 85 ? 1.722 -8.514 -13.716 1.00 84.31 85 SER A N 1
ATOM 701 C CA . SER A 1 85 ? 0.584 -9.447 -13.801 1.00 84.31 85 SER A CA 1
ATOM 702 C C . SER A 1 85 ? 0.350 -10.233 -12.500 1.00 84.31 85 SER A C 1
ATOM 704 O O . SER A 1 85 ? 0.109 -11.442 -12.520 1.00 84.31 85 SER A O 1
ATOM 706 N N . ARG A 1 86 ? 0.437 -9.550 -11.351 1.00 85.75 86 ARG A N 1
ATOM 707 C CA . ARG A 1 86 ? 0.267 -10.145 -10.018 1.00 85.75 86 ARG A CA 1
ATOM 708 C C . ARG A 1 86 ? -1.044 -9.717 -9.378 1.00 85.75 86 ARG A C 1
ATOM 710 O O . ARG A 1 86 ? -1.538 -8.606 -9.571 1.00 85.75 86 ARG A O 1
ATOM 717 N N . LEU A 1 87 ? -1.562 -10.616 -8.554 1.00 89.75 87 LEU A N 1
ATOM 718 C CA . LEU A 1 87 ? -2.726 -10.396 -7.716 1.00 89.75 87 LEU A CA 1
ATOM 719 C C . LEU A 1 87 ? -2.344 -10.737 -6.278 1.00 89.75 87 LEU A C 1
ATOM 721 O O . LEU A 1 87 ? -1.864 -11.839 -6.016 1.00 89.75 87 LEU A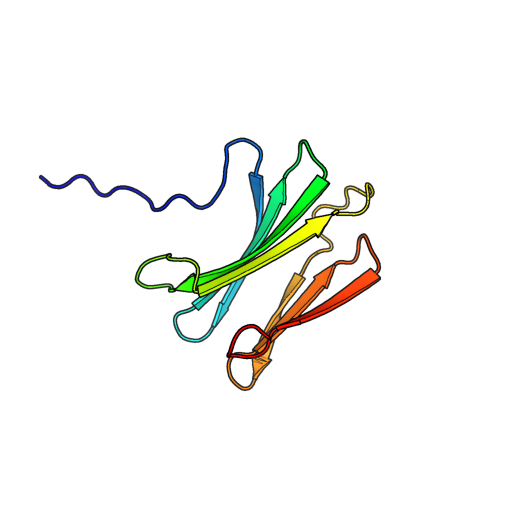 O 1
ATOM 725 N N . PHE A 1 88 ? -2.576 -9.809 -5.361 1.00 88.06 88 PHE A N 1
ATOM 726 C CA . PHE A 1 88 ? -2.398 -10.026 -3.933 1.00 88.06 88 PHE A CA 1
ATOM 727 C C . PHE A 1 88 ? -3.765 -9.988 -3.268 1.00 88.06 88 PHE A C 1
ATOM 729 O O . PHE A 1 88 ? -4.492 -9.001 -3.386 1.00 88.06 88 PHE A O 1
ATOM 736 N N . HIS A 1 89 ? -4.117 -11.058 -2.569 1.00 91.44 89 HIS A N 1
ATOM 737 C CA . HIS A 1 89 ? -5.207 -11.027 -1.606 1.00 91.44 89 HIS A CA 1
ATOM 738 C C . HIS A 1 89 ? -4.588 -10.687 -0.258 1.00 91.44 89 HIS A C 1
ATOM 740 O O . HIS A 1 89 ? -3.650 -11.355 0.158 1.00 91.44 89 HIS A O 1
ATOM 746 N N . VAL A 1 90 ? -5.067 -9.618 0.368 1.00 89.19 90 VAL A N 1
ATOM 747 C CA . VAL A 1 90 ? -4.671 -9.242 1.722 1.00 89.19 90 VAL A CA 1
ATOM 748 C C . VAL A 1 90 ? -5.863 -9.524 2.612 1.00 89.19 90 VAL A C 1
ATOM 750 O O . VAL A 1 90 ? -6.904 -8.863 2.513 1.00 89.19 90 VAL A O 1
ATOM 753 N N . SER A 1 91 ? -5.728 -10.538 3.454 1.00 88.94 91 SER A N 1
ATOM 754 C CA . SER A 1 91 ? -6.742 -10.862 4.452 1.00 88.94 91 SER A CA 1
ATOM 755 C C . SER A 1 91 ? -6.896 -9.726 5.472 1.00 88.94 91 SER A C 1
ATOM 757 O O . SER A 1 91 ? -6.048 -8.838 5.588 1.00 88.94 91 SER A O 1
ATOM 759 N N . LYS A 1 92 ? -7.969 -9.766 6.267 1.00 84.44 92 LYS A N 1
ATOM 760 C CA . LYS A 1 92 ? -8.217 -8.784 7.341 1.00 84.44 92 LYS A CA 1
ATOM 761 C C . LYS A 1 92 ? -7.057 -8.648 8.342 1.00 84.44 92 LYS A C 1
ATOM 763 O O . LYS A 1 92 ? -6.928 -7.611 8.983 1.00 84.44 92 LYS A O 1
ATOM 768 N N . ASP A 1 93 ? -6.249 -9.703 8.478 1.00 82.81 93 ASP A N 1
ATOM 769 C CA . ASP A 1 93 ? -5.131 -9.800 9.419 1.00 82.81 93 ASP A CA 1
ATOM 770 C C . ASP A 1 93 ? -3.775 -9.536 8.728 1.00 82.81 93 ASP A C 1
ATOM 772 O O . ASP A 1 93 ? -2.725 -9.672 9.354 1.00 82.81 93 ASP A O 1
ATOM 776 N N . GLY A 1 94 ? -3.776 -9.166 7.441 1.00 74.75 94 GLY A N 1
ATOM 777 C CA . GLY A 1 94 ? -2.562 -8.858 6.682 1.00 74.75 94 GLY A CA 1
ATOM 778 C C . GLY A 1 94 ? -1.757 -10.081 6.223 1.00 74.75 94 GLY A C 1
ATOM 779 O O . GLY A 1 94 ? -0.575 -9.951 5.915 1.00 74.75 94 GLY A O 1
ATOM 780 N N . GLN A 1 95 ? -2.350 -11.275 6.201 1.00 74.00 95 GLN A N 1
ATOM 781 C CA . GLN A 1 95 ? -1.761 -12.442 5.521 1.00 74.00 95 GLN A CA 1
ATOM 782 C C . GLN A 1 95 ? -2.075 -12.413 4.033 1.00 74.00 95 GLN A C 1
ATOM 784 O O . GLN A 1 95 ? -3.240 -12.051 3.722 1.00 74.00 95 GLN A O 1
#